Protein AF-I1YCY4-F1 (afdb_monomer)

Nearest PDB structures (foldseek):
  1wvv-assembly2_B  TM=9.897E-01  e=1.535E-23  Streptomyces griseus
  1wvv-assembly1_A  TM=9.992E-01  e=1.194E-22  Streptomyces griseus
  1wvu-assembly2_B  TM=9.933E-01  e=1.697E-22  Streptomyces griseus
  1wvu-assembly1_A  TM=9.997E-01  e=4.086E-22  Streptomyces griseus
  2cjl-assembly2_B  TM=9.985E-01  e=6.924E-22  Streptomyces coelicolor

Organism: NCBI:txid42239

Secondary structure (DSSP, 8-state):
---TTSSHHHH---GGGG-TTTTTSSSHHHHHHHHHHHHHHHHHHHTTTT-SB-S-GGGGGGS--TTSTT--TT-TTS---BTTTTB-SHHHHHHHHHHHTS-TTT-TTHHHH-HHHHHHHHHHHHHH--TTSSS-HHHHHHTT--HHHHHHHH-

Solvent-accessible surface area (backbone atoms only — not comparable to full-atom values): 8380 Å² total; per-residue (Å²): 136,82,62,82,74,70,63,56,70,79,76,68,69,54,54,57,71,82,43,71,58,66,57,61,44,83,53,74,66,45,14,52,48,38,48,50,53,52,52,52,51,24,27,65,65,16,69,65,67,71,36,48,49,63,81,64,67,88,54,18,58,71,25,39,57,70,86,44,96,77,42,47,80,55,40,51,55,48,24,41,30,27,20,46,64,36,52,47,27,33,69,49,33,37,53,48,13,66,78,67,77,40,72,25,45,69,41,43,6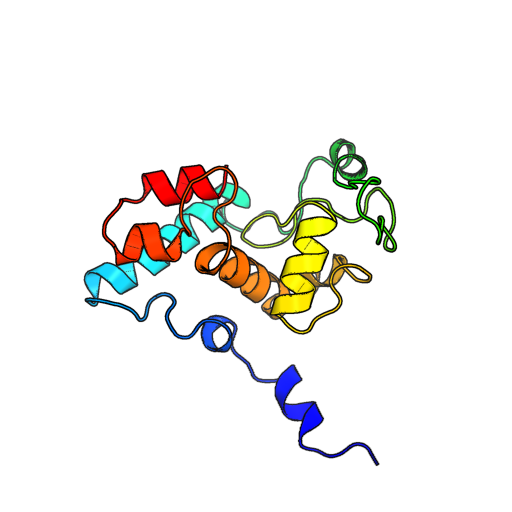2,45,33,66,74,32,71,62,53,12,48,37,49,32,51,47,42,38,66,72,36,24,66,83,38,91,44,24,33,46,55,18,46,71,69,69,66,37,71,67,45,34,48,34,16,76,94

Radius of gyration: 16.01 Å; Cα contacts (8 Å, |Δi|>4): 248; chains: 1; bounding box: 43×33×48 Å

InterPro domains:
  IPR000726 Glycoside hydrolase, family 19, catalytic [PF00182] (16-142)
  IPR023346 Lysozyme-like domain superfamily [SSF53955] (17-154)

pLDDT: mean 90.18, std 15.9, range [32.03, 98.62]

Foldseek 3Di:
DPDPVVVVLPPDQQLCNLPVCQLPADDVVLSVVRVCLLQVLLCVQQVHVVRQFDDPLVCQLVQWDCVPPVTQQCDSSLFFFGASLGGGHLVLLVVLCVSSVHNCSNPVCCLSVPNRSRSNSSVCQQQPFQAQADDHVSCCSNVVVDSVSNVNSSD

Mean predicted aligned error: 6.08 Å

Structure (mmCIF, N/CA/C/O backbone):
data_AF-I1YCY4-F1
#
_entry.id   AF-I1YCY4-F1
#
loop_
_atom_site.group_PDB
_atom_site.id
_atom_site.type_symbol
_atom_site.label_atom_id
_atom_site.label_alt_id
_atom_site.label_comp_id
_atom_site.label_asym_id
_atom_site.label_entity_id
_atom_site.label_seq_id
_atom_site.pdbx_PDB_ins_code
_atom_site.Cartn_x
_atom_site.Cartn_y
_atom_site.Cartn_z
_atom_site.occupancy
_atom_site.B_iso_or_equiv
_atom_site.auth_seq_id
_atom_site.auth_comp_id
_atom_site.auth_asym_id
_atom_site.auth_atom_id
_atom_site.pdbx_PDB_model_num
ATOM 1 N N . LEU A 1 1 ? -20.445 -2.776 -27.788 1.00 37.84 1 LEU A N 1
ATOM 2 C CA . LEU A 1 1 ? -21.288 -2.076 -26.796 1.00 37.84 1 LEU A CA 1
ATOM 3 C C . LEU A 1 1 ? -20.919 -2.637 -25.432 1.00 37.84 1 LEU A C 1
ATOM 5 O O . LEU A 1 1 ? -21.419 -3.688 -25.064 1.00 37.84 1 LEU A O 1
ATOM 9 N N . VAL A 1 2 ? -19.939 -2.026 -24.769 1.00 40.88 2 VAL A N 1
ATOM 10 C CA . VAL A 1 2 ? -19.533 -2.418 -23.410 1.00 40.88 2 VAL A CA 1
ATOM 11 C C . VAL A 1 2 ? -20.486 -1.697 -22.455 1.00 40.88 2 VAL A C 1
ATOM 13 O O . VAL A 1 2 ? -20.723 -0.502 -22.630 1.00 40.88 2 VAL A O 1
ATOM 16 N N . GLY A 1 3 ? -21.132 -2.443 -21.559 1.00 32.03 3 GLY A N 1
ATOM 17 C CA . GLY A 1 3 ? -22.228 -1.959 -20.718 1.00 32.03 3 GLY A CA 1
ATOM 18 C C . GLY A 1 3 ? -21.789 -0.846 -19.768 1.00 32.03 3 GLY A C 1
ATOM 19 O O . GLY A 1 3 ? -20.689 -0.870 -19.222 1.00 32.03 3 GLY A O 1
ATOM 20 N N . SER A 1 4 ? -22.664 0.139 -19.552 1.00 52.00 4 SER A N 1
ATOM 21 C CA . SER A 1 4 ? -22.368 1.332 -18.746 1.00 52.00 4 SER A CA 1
ATOM 22 C C . SER A 1 4 ? -22.169 1.059 -17.248 1.00 52.00 4 SER A C 1
ATOM 24 O O . SER A 1 4 ? -21.881 1.992 -16.506 1.00 52.00 4 SER A O 1
ATOM 26 N N . SER A 1 5 ? -22.308 -0.189 -16.794 1.00 47.00 5 SER A N 1
ATOM 27 C CA . SER A 1 5 ? -22.025 -0.615 -15.419 1.00 47.00 5 SER A CA 1
ATOM 28 C C . SER A 1 5 ? -20.530 -0.794 -15.134 1.00 47.00 5 SER A C 1
ATOM 30 O O . SER A 1 5 ? -20.117 -0.630 -13.990 1.00 47.00 5 SER A O 1
ATOM 32 N N . ASP A 1 6 ? -19.705 -1.058 -16.153 1.00 41.78 6 ASP A N 1
ATOM 33 C CA . ASP A 1 6 ? -18.275 -1.363 -15.963 1.00 41.78 6 ASP A CA 1
ATOM 34 C C . ASP A 1 6 ? -17.400 -0.099 -15.893 1.00 41.78 6 ASP A C 1
ATOM 36 O O . ASP A 1 6 ? -16.289 -0.112 -15.364 1.00 41.78 6 ASP A O 1
ATOM 40 N N . ILE A 1 7 ? -17.919 1.035 -16.372 1.00 43.69 7 ILE A N 1
ATOM 41 C CA . ILE A 1 7 ? -17.222 2.334 -16.372 1.00 43.69 7 ILE A CA 1
ATOM 42 C C . ILE A 1 7 ? -17.280 3.015 -14.993 1.00 43.69 7 ILE A C 1
ATOM 44 O O . ILE A 1 7 ? -16.435 3.851 -14.667 1.00 43.69 7 ILE A O 1
ATOM 48 N N . GLN A 1 8 ? -18.233 2.630 -14.142 1.00 36.06 8 GLN A N 1
ATOM 49 C CA . GLN A 1 8 ? -18.485 3.305 -12.868 1.00 36.06 8 GLN A CA 1
ATOM 50 C C . GLN A 1 8 ? -17.548 2.845 -11.735 1.00 36.06 8 GLN A C 1
ATOM 52 O O . GLN A 1 8 ? -17.302 3.602 -10.797 1.00 36.06 8 GLN A O 1
ATOM 57 N N . CYS A 1 9 ? -16.933 1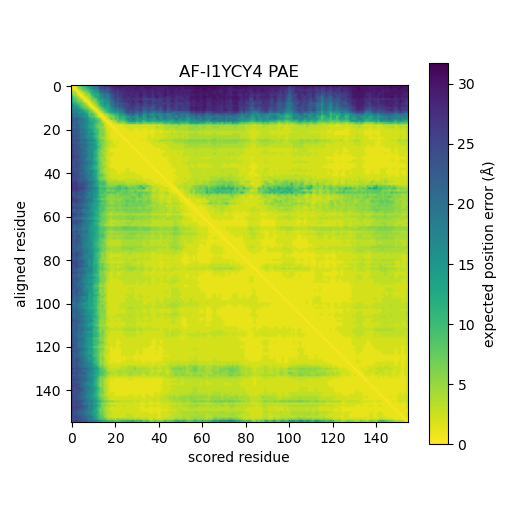.661 -11.847 1.00 45.38 9 CYS A N 1
ATOM 58 C CA . CYS A 1 9 ? -15.934 1.186 -10.880 1.00 45.38 9 CYS A CA 1
ATOM 59 C C . CYS A 1 9 ? -14.594 1.936 -10.963 1.00 45.38 9 CYS A C 1
ATOM 61 O O . CYS A 1 9 ? -13.868 1.996 -9.973 1.00 45.38 9 CYS A O 1
ATOM 63 N N . VAL A 1 10 ? -14.264 2.525 -12.117 1.00 46.97 10 VAL A N 1
ATOM 64 C CA . VAL A 1 10 ? -12.940 3.126 -12.358 1.00 46.97 10 VAL A CA 1
ATOM 65 C C . VAL A 1 10 ? -12.882 4.604 -11.941 1.00 46.97 10 VAL A C 1
ATOM 67 O O . VAL A 1 10 ? -11.808 5.099 -11.607 1.00 46.97 10 VAL A O 1
ATOM 70 N N . TYR A 1 11 ? -14.022 5.306 -11.892 1.00 41.94 11 TYR A N 1
ATOM 71 C CA . TYR A 1 11 ? -14.046 6.773 -11.774 1.00 41.94 11 TYR A CA 1
ATOM 72 C C . TYR A 1 11 ? -14.533 7.361 -10.438 1.00 41.94 11 TYR A C 1
ATOM 74 O O . TYR A 1 11 ? -14.487 8.580 -10.287 1.00 41.94 11 TYR A O 1
ATOM 82 N N . SER A 1 12 ? -14.961 6.568 -9.445 1.00 44.88 12 SER A N 1
ATOM 83 C CA . SER A 1 12 ? -15.567 7.159 -8.227 1.00 44.88 12 SER A CA 1
ATOM 84 C C . SER A 1 12 ? -15.369 6.418 -6.902 1.00 44.88 12 SER A C 1
ATOM 86 O O . SER A 1 12 ? -15.964 6.799 -5.895 1.00 44.88 12 SER A O 1
ATOM 88 N N . ALA A 1 13 ? -14.523 5.393 -6.842 1.00 51.81 13 ALA A N 1
ATOM 89 C CA . ALA A 1 13 ? -14.173 4.771 -5.570 1.00 51.81 13 ALA A CA 1
ATOM 90 C C . ALA A 1 13 ? -13.132 5.642 -4.844 1.00 51.81 13 ALA A C 1
ATOM 92 O O . ALA A 1 13 ? -11.955 5.650 -5.210 1.00 51.81 13 ALA A O 1
ATOM 93 N N . SER A 1 14 ? -13.546 6.394 -3.816 1.00 53.78 14 SER A N 1
ATOM 94 C CA . SER A 1 14 ? -12.585 7.022 -2.899 1.00 53.78 14 SER A CA 1
ATOM 95 C C . SER A 1 14 ? -11.682 5.928 -2.307 1.00 53.78 14 SER A C 1
ATOM 97 O O . SER A 1 14 ? -12.164 4.810 -2.103 1.00 53.78 14 SER A O 1
ATOM 99 N N . PRO A 1 15 ? -10.397 6.183 -2.007 1.00 56.03 15 PRO A N 1
ATOM 100 C CA . PRO A 1 15 ? -9.506 5.152 -1.463 1.00 56.03 15 PRO A CA 1
ATOM 101 C C . PRO A 1 15 ? -10.095 4.424 -0.240 1.00 56.03 15 PRO A C 1
ATOM 103 O O . PRO A 1 15 ? -9.953 3.208 -0.117 1.00 56.03 15 PRO A O 1
ATOM 106 N N . ASN A 1 16 ? -10.870 5.137 0.589 1.00 58.53 16 ASN A N 1
ATOM 107 C CA . ASN A 1 16 ? -11.597 4.574 1.732 1.00 58.53 16 ASN A CA 1
ATOM 108 C C . ASN A 1 16 ? -12.648 3.518 1.363 1.00 58.53 16 ASN A C 1
ATOM 110 O O . ASN A 1 16 ? -12.907 2.625 2.161 1.00 58.53 16 ASN A O 1
ATOM 114 N N . SER A 1 17 ? -13.253 3.577 0.175 1.00 70.62 17 SER A N 1
ATOM 115 C CA . SER A 1 17 ? -14.254 2.583 -0.242 1.00 70.62 17 SER A CA 1
ATOM 116 C C . SER A 1 17 ? -13.670 1.176 -0.414 1.00 70.62 17 SER A C 1
ATOM 118 O O . SER A 1 17 ? -14.401 0.201 -0.273 1.00 70.62 17 SER A O 1
ATOM 120 N N . SER A 1 18 ? -12.357 1.054 -0.662 1.00 77.69 18 SER A N 1
ATOM 121 C CA . SER A 1 18 ? -11.680 -0.250 -0.726 1.00 77.69 18 SER A CA 1
ATOM 122 C C . SER A 1 18 ? -11.481 -0.883 0.660 1.00 77.69 18 SER A C 1
ATOM 124 O O . SER A 1 18 ? -11.372 -2.100 0.753 1.00 77.69 18 SER A O 1
ATOM 126 N N . TYR A 1 19 ? -11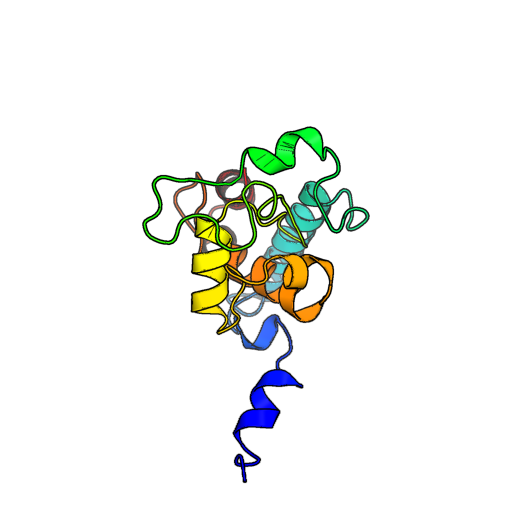.458 -0.078 1.731 1.00 91.38 19 TYR A N 1
ATOM 127 C CA . TYR A 1 19 ? -11.223 -0.525 3.110 1.00 91.38 19 TYR A CA 1
ATOM 128 C C . TYR A 1 19 ? -12.144 0.220 4.091 1.00 91.38 19 TYR A C 1
ATOM 130 O O . TYR A 1 19 ? -11.681 1.071 4.848 1.00 91.38 19 TYR A O 1
ATOM 138 N N . PRO A 1 20 ? -13.455 -0.088 4.117 1.00 93.19 20 PRO A N 1
ATOM 139 C CA . PRO A 1 20 ? -14.449 0.685 4.873 1.00 93.19 20 PRO A CA 1
ATOM 140 C C . PRO A 1 20 ? -14.283 0.633 6.403 1.00 93.19 20 PRO A C 1
ATOM 142 O O . PRO A 1 20 ? -14.901 1.432 7.108 1.00 93.19 20 PRO A O 1
ATOM 145 N N . ALA A 1 21 ? -13.477 -0.302 6.921 1.00 95.62 21 ALA A N 1
ATOM 146 C CA . ALA A 1 21 ? -13.143 -0.421 8.342 1.00 95.62 21 ALA A CA 1
ATOM 147 C C . ALA A 1 21 ? -12.002 0.515 8.785 1.00 95.62 21 ALA A C 1
ATOM 149 O O . ALA A 1 21 ? -11.913 0.844 9.974 1.00 95.62 21 ALA A O 1
ATOM 150 N N . PHE A 1 22 ? -11.152 0.956 7.850 1.00 96.75 22 PHE A N 1
ATOM 151 C CA . PHE A 1 22 ? -10.027 1.847 8.126 1.00 96.75 22 PHE A CA 1
ATOM 152 C C . PHE A 1 22 ? -10.522 3.187 8.675 1.00 96.75 22 PHE A C 1
ATOM 154 O O . PHE A 1 22 ? -11.393 3.825 8.080 1.00 96.75 22 PHE A O 1
ATOM 161 N N . ALA A 1 23 ? -9.973 3.610 9.817 1.00 96.38 23 ALA A N 1
ATOM 162 C CA . ALA A 1 23 ? -10.365 4.822 10.536 1.00 96.38 23 ALA A CA 1
ATOM 163 C C . ALA A 1 23 ? -11.879 4.910 10.822 1.00 96.38 23 ALA A C 1
ATOM 165 O O . ALA A 1 23 ? -12.429 5.995 11.017 1.00 96.38 23 ALA A O 1
ATOM 166 N N . ASN A 1 24 ? -12.559 3.761 10.868 1.00 96.94 24 ASN A N 1
ATOM 167 C CA . ASN A 1 24 ? -14.002 3.661 11.069 1.00 96.94 24 ASN A CA 1
ATOM 168 C C . ASN A 1 24 ? -14.394 2.545 12.057 1.00 96.94 24 ASN A C 1
ATOM 170 O O . ASN A 1 24 ? -15.573 2.254 12.239 1.00 96.94 24 ASN A O 1
ATOM 174 N N . THR A 1 25 ? -13.413 1.942 12.732 1.00 96.69 25 THR A N 1
ATOM 175 C CA . THR A 1 25 ? -13.615 0.861 13.706 1.00 96.69 25 THR A CA 1
ATOM 176 C C . THR A 1 25 ? -13.293 1.345 15.123 1.00 96.69 25 THR A C 1
ATOM 178 O O . THR A 1 25 ? -12.296 2.029 15.341 1.00 96.69 25 THR A O 1
ATOM 181 N N . GLY A 1 26 ? -14.130 0.989 16.103 1.00 96.69 26 GLY A N 1
ATOM 182 C CA . GLY A 1 26 ? -13.943 1.369 17.510 1.00 96.69 26 GLY A CA 1
ATOM 183 C C . GLY A 1 26 ? -14.451 2.776 17.862 1.00 96.69 26 GLY A C 1
ATOM 184 O O . GLY A 1 26 ? -15.317 3.330 17.183 1.00 96.69 26 GLY A O 1
ATOM 185 N N . SER A 1 27 ? -13.942 3.342 18.963 1.00 98.12 27 SER A N 1
ATOM 186 C CA . SER A 1 27 ? -14.292 4.699 19.411 1.00 98.12 27 SER A CA 1
ATOM 187 C C . SER A 1 27 ? -13.687 5.771 18.500 1.00 98.12 27 SER A C 1
ATOM 189 O O . SER A 1 27 ? -12.722 5.517 17.781 1.00 98.12 27 SER A O 1
ATOM 191 N N . ASP A 1 28 ? -14.193 7.003 18.562 1.00 98.06 28 ASP A N 1
ATOM 192 C CA . ASP A 1 28 ? -13.634 8.111 17.772 1.00 98.0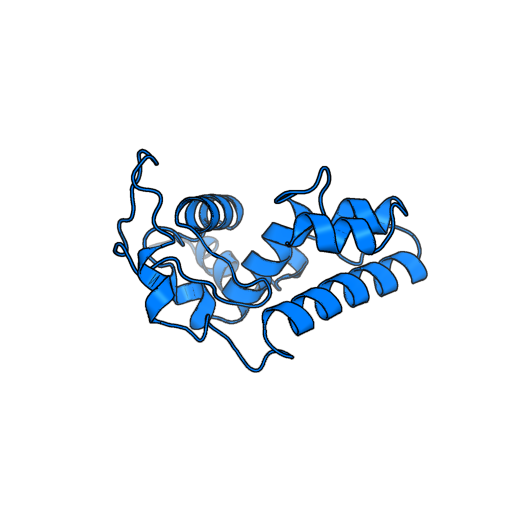6 28 ASP A CA 1
ATOM 193 C C . ASP A 1 28 ? -12.163 8.401 18.099 1.00 98.06 28 ASP A C 1
ATOM 195 O O . ASP A 1 28 ? -11.415 8.868 17.241 1.00 98.06 28 ASP A O 1
ATOM 199 N N . GLU A 1 29 ? -11.725 8.086 19.319 1.00 98.00 29 GLU A N 1
ATOM 200 C CA . GLU A 1 29 ? -10.315 8.144 19.688 1.00 98.00 29 GLU A CA 1
ATOM 201 C C . GLU A 1 29 ? -9.490 7.094 18.931 1.00 98.00 29 GLU A C 1
ATOM 203 O O . GLU A 1 29 ? -8.445 7.431 18.377 1.00 98.00 29 GLU A O 1
ATOM 208 N N . VAL A 1 30 ? -9.971 5.848 18.842 1.00 98.00 30 VAL A N 1
ATOM 209 C CA . VAL A 1 30 ? -9.302 4.772 18.088 1.00 98.00 30 VAL A CA 1
ATOM 210 C C . VAL A 1 30 ? -9.259 5.103 16.598 1.00 98.00 30 VAL A C 1
ATOM 212 O O . VAL A 1 30 ? -8.194 5.002 15.994 1.00 98.00 30 VAL A O 1
ATOM 215 N N . LYS A 1 31 ? -10.363 5.594 16.024 1.00 98.19 31 LYS A N 1
ATOM 216 C CA . LYS A 1 31 ? -10.428 6.025 14.617 1.00 98.19 31 LYS A CA 1
ATOM 217 C C . LYS A 1 31 ? -9.396 7.111 14.301 1.00 98.19 31 LYS A C 1
ATOM 219 O O . LYS A 1 31 ? -8.638 6.992 13.340 1.00 98.19 31 LYS A O 1
ATOM 224 N N . LYS A 1 32 ? -9.325 8.158 15.135 1.00 98.12 32 LYS A N 1
ATOM 225 C CA . LYS A 1 32 ? -8.335 9.242 14.996 1.00 98.12 32 LYS A CA 1
ATOM 226 C C . LYS A 1 32 ? -6.909 8.729 15.162 1.00 98.12 32 LYS A C 1
ATOM 228 O O . LYS A 1 32 ? -6.027 9.133 14.410 1.00 98.12 32 LYS A O 1
ATOM 233 N N . ARG A 1 33 ? -6.685 7.834 16.127 1.00 98.38 33 ARG A N 1
ATOM 234 C CA . ARG A 1 33 ? -5.377 7.227 16.380 1.00 98.38 33 ARG A CA 1
ATOM 235 C C . ARG A 1 33 ? -4.914 6.379 15.202 1.00 98.38 33 ARG A C 1
ATOM 237 O O . ARG A 1 33 ? -3.745 6.451 14.850 1.00 98.38 33 ARG A O 1
ATOM 244 N N . GLU A 1 34 ? -5.810 5.624 14.574 1.00 98.56 34 GLU A N 1
ATOM 245 C CA . GLU A 1 34 ? -5.489 4.825 13.393 1.00 98.56 34 GLU A CA 1
ATOM 246 C C . GLU A 1 34 ? -5.130 5.709 12.198 1.00 98.56 34 GLU A C 1
ATOM 248 O O . GLU A 1 34 ? -4.074 5.520 11.598 1.00 98.56 34 GLU A O 1
ATOM 253 N N . ALA A 1 35 ? -5.950 6.722 11.904 1.00 97.44 35 ALA A N 1
ATOM 254 C CA . ALA A 1 35 ? -5.659 7.672 10.834 1.00 97.44 35 ALA A CA 1
ATOM 255 C C . ALA A 1 35 ? -4.313 8.386 11.059 1.00 97.44 35 ALA A C 1
ATOM 257 O O . ALA A 1 35 ? -3.503 8.490 10.138 1.00 97.44 35 ALA A O 1
ATOM 258 N N . ALA A 1 36 ? -4.044 8.830 12.291 1.00 97.75 36 ALA A N 1
ATOM 259 C CA . ALA A 1 36 ? -2.774 9.452 12.655 1.00 97.75 36 ALA A CA 1
ATOM 260 C C . ALA A 1 36 ? -1.596 8.475 12.524 1.00 97.75 36 ALA A C 1
ATOM 262 O O . ALA A 1 36 ? -0.553 8.853 12.001 1.00 97.75 36 ALA A O 1
ATOM 263 N N . ALA A 1 37 ? -1.760 7.221 12.951 1.00 97.88 37 ALA A N 1
ATOM 264 C CA . ALA A 1 37 ? -0.725 6.199 12.852 1.00 97.88 37 ALA A CA 1
ATOM 265 C C . 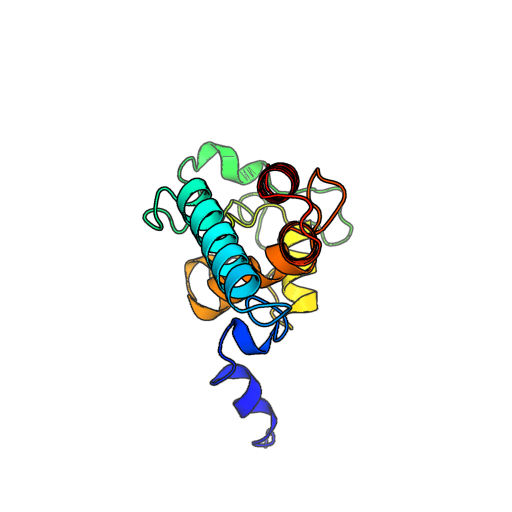ALA A 1 37 ? -0.380 5.870 11.392 1.00 97.88 37 ALA A C 1
ATOM 267 O O . ALA A 1 37 ? 0.799 5.766 11.048 1.00 97.88 37 ALA A O 1
ATOM 268 N N . PHE A 1 38 ? -1.389 5.758 10.527 1.00 97.50 38 PHE A N 1
ATOM 269 C CA . PHE A 1 38 ? -1.185 5.566 9.095 1.00 97.50 38 PHE A CA 1
ATOM 270 C C . PHE A 1 38 ? -0.419 6.745 8.492 1.00 97.50 38 PHE A C 1
ATOM 272 O O . PHE A 1 38 ? 0.656 6.554 7.931 1.00 97.50 38 PHE A O 1
ATOM 279 N N . LEU A 1 39 ? -0.906 7.976 8.681 1.00 96.31 39 LEU A N 1
ATOM 280 C CA . LEU A 1 39 ? -0.270 9.173 8.121 1.00 96.31 39 LEU A CA 1
ATOM 281 C C . LEU A 1 39 ? 1.137 9.432 8.684 1.00 96.31 39 LEU A C 1
ATOM 283 O O . LEU A 1 39 ? 1.995 9.931 7.961 1.00 96.31 39 LEU A O 1
ATOM 287 N N . ALA A 1 40 ? 1.399 9.074 9.944 1.00 96.06 40 ALA A N 1
ATOM 288 C CA . ALA A 1 40 ? 2.728 9.175 10.541 1.00 96.06 40 ALA A CA 1
ATOM 289 C C . ALA A 1 40 ? 3.730 8.231 9.862 1.00 96.06 40 ALA A C 1
ATOM 291 O O . ALA A 1 40 ? 4.824 8.668 9.505 1.00 96.06 40 ALA A O 1
ATOM 292 N N . ASN A 1 41 ? 3.350 6.970 9.627 1.00 94.94 41 ASN A N 1
ATOM 293 C CA . ASN A 1 41 ? 4.197 6.036 8.882 1.00 94.94 41 ASN A CA 1
ATOM 294 C C . ASN A 1 41 ? 4.371 6.485 7.427 1.00 94.94 41 ASN A C 1
ATOM 296 O O . ASN A 1 41 ? 5.490 6.498 6.932 1.00 94.94 41 ASN A O 1
ATOM 300 N N . VAL A 1 42 ? 3.304 6.953 6.770 1.00 93.44 42 VAL A N 1
ATOM 301 C CA . VAL A 1 42 ? 3.396 7.512 5.412 1.00 93.44 42 VAL A CA 1
ATOM 302 C C . VAL A 1 42 ? 4.392 8.668 5.355 1.00 93.44 42 VAL A C 1
ATOM 304 O O . VAL A 1 42 ? 5.255 8.703 4.481 1.00 93.44 42 VAL A O 1
ATOM 307 N N . SER A 1 43 ? 4.316 9.596 6.310 1.00 91.81 43 SER A N 1
ATOM 308 C CA . SER A 1 43 ? 5.261 10.708 6.422 1.00 91.81 43 SER A CA 1
ATOM 309 C C . SER A 1 43 ? 6.699 10.211 6.602 1.00 91.81 43 SER A C 1
ATOM 311 O O . SER A 1 43 ? 7.602 10.702 5.927 1.00 91.81 43 SER A O 1
ATOM 313 N N . HIS A 1 44 ? 6.916 9.202 7.448 1.00 89.81 44 HIS A N 1
ATOM 314 C CA . HIS A 1 44 ? 8.236 8.607 7.652 1.00 89.81 44 HIS A CA 1
ATOM 315 C C . HIS A 1 44 ? 8.800 7.969 6.372 1.00 89.81 44 HIS A C 1
ATOM 317 O O . HIS A 1 44 ? 9.941 8.241 6.008 1.00 89.81 44 HIS A O 1
ATOM 323 N N . GLU A 1 45 ? 7.993 7.179 5.661 1.00 86.62 45 GLU A N 1
ATOM 324 C CA . GLU A 1 45 ? 8.413 6.450 4.457 1.00 86.62 45 GLU A CA 1
ATOM 325 C C . GLU A 1 45 ? 8.716 7.363 3.263 1.00 86.62 45 GLU A C 1
ATOM 327 O O . GLU A 1 45 ? 9.553 7.040 2.423 1.00 86.62 45 GLU A O 1
ATOM 332 N N . THR A 1 46 ? 8.058 8.519 3.186 1.00 85.62 46 THR A N 1
ATOM 333 C CA . THR A 1 46 ? 8.102 9.404 2.006 1.00 85.62 46 THR A CA 1
ATOM 334 C C . THR A 1 46 ? 8.842 10.720 2.244 1.00 85.62 46 THR A C 1
ATOM 336 O O . THR A 1 46 ? 8.876 11.579 1.359 1.00 85.62 46 THR A O 1
ATOM 339 N N . GLY A 1 47 ? 9.409 10.925 3.439 1.00 85.25 47 GLY A N 1
ATOM 340 C CA . GLY A 1 47 ? 9.991 12.213 3.827 1.00 85.25 47 GLY A CA 1
ATOM 341 C C . GLY A 1 47 ? 8.948 13.335 3.863 1.00 85.25 47 GLY A C 1
ATOM 342 O O . GLY A 1 47 ? 9.197 14.430 3.370 1.00 85.25 47 GLY A O 1
ATOM 343 N N . GLY A 1 48 ? 7.756 13.055 4.396 1.00 81.44 48 GLY A N 1
ATOM 344 C CA . GLY A 1 48 ? 6.646 14.007 4.468 1.00 81.44 48 GLY A CA 1
ATOM 345 C C . GLY A 1 48 ? 5.910 14.197 3.141 1.00 81.44 48 GLY A C 1
ATOM 346 O O . GLY A 1 48 ? 5.548 15.321 2.809 1.00 81.44 48 GLY A O 1
ATOM 347 N N . LEU A 1 49 ? 5.700 13.117 2.380 1.00 83.31 49 LEU A N 1
ATOM 348 C CA . LEU A 1 49 ? 5.089 13.101 1.040 1.00 83.31 49 LEU A CA 1
ATOM 349 C C . LEU A 1 49 ? 5.887 13.853 -0.039 1.00 83.31 49 LEU A C 1
ATOM 351 O O . LEU A 1 49 ? 5.377 14.080 -1.135 1.00 83.31 49 LEU A O 1
ATOM 355 N N . VAL A 1 50 ? 7.143 14.210 0.239 1.00 86.44 50 VAL A N 1
ATOM 356 C CA . VAL A 1 50 ? 8.044 14.839 -0.739 1.00 86.44 50 VAL A CA 1
ATOM 357 C C . VAL A 1 50 ? 8.458 13.839 -1.820 1.00 86.44 50 VAL A C 1
ATOM 359 O O . VAL A 1 50 ? 8.596 14.202 -2.989 1.00 86.44 50 VAL A O 1
ATOM 362 N N . HIS A 1 51 ? 8.634 12.572 -1.448 1.00 86.12 51 HIS A N 1
ATOM 363 C CA . HIS A 1 51 ? 9.078 11.521 -2.353 1.00 86.12 51 HIS A CA 1
ATOM 364 C C . HIS A 1 51 ? 7.912 10.618 -2.763 1.00 86.12 51 HIS A C 1
ATOM 366 O O . HIS A 1 51 ? 7.299 9.950 -1.937 1.00 86.12 51 HIS A O 1
ATOM 372 N N . ILE A 1 52 ? 7.616 10.601 -4.066 1.00 88.06 52 ILE A N 1
ATOM 373 C CA . ILE A 1 52 ? 6.621 9.701 -4.678 1.00 88.06 52 ILE A CA 1
ATOM 374 C C . ILE A 1 52 ? 7.246 8.336 -5.005 1.00 88.06 52 ILE A C 1
ATOM 376 O O . ILE A 1 52 ? 6.551 7.321 -5.048 1.00 88.06 52 ILE A O 1
ATOM 380 N N . LYS A 1 53 ? 8.559 8.315 -5.248 1.00 90.69 53 LYS A N 1
ATOM 381 C CA . LYS A 1 53 ? 9.349 7.122 -5.539 1.00 90.69 53 LYS A CA 1
ATOM 382 C C . LYS A 1 53 ? 10.638 7.118 -4.729 1.00 90.69 53 LYS A C 1
ATOM 384 O O . LYS A 1 53 ? 11.117 8.171 -4.311 1.00 90.69 53 LYS A O 1
ATOM 389 N N . GLU A 1 54 ? 11.215 5.934 -4.562 1.00 88.19 54 GLU A N 1
ATOM 390 C CA . GLU A 1 54 ? 12.525 5.750 -3.947 1.00 88.19 54 GLU A CA 1
ATOM 391 C C . GLU A 1 54 ? 13.590 6.607 -4.649 1.00 88.19 54 GLU A C 1
ATOM 393 O O . GLU A 1 54 ? 13.677 6.635 -5.877 1.00 88.19 54 GLU A O 1
ATOM 398 N N . VAL A 1 55 ? 14.402 7.309 -3.855 1.00 89.81 55 VAL A N 1
ATOM 399 C CA . VAL A 1 55 ? 15.380 8.288 -4.355 1.00 89.81 55 VAL A CA 1
ATOM 400 C C . VAL A 1 55 ? 16.625 7.617 -4.937 1.00 89.81 55 VAL A C 1
ATOM 402 O O . VAL A 1 55 ? 17.162 8.081 -5.940 1.00 89.81 55 VAL A O 1
ATOM 405 N N . ASN A 1 56 ? 17.108 6.541 -4.314 1.00 93.00 56 ASN A N 1
ATOM 406 C CA . ASN A 1 56 ? 18.347 5.897 -4.732 1.00 93.00 56 ASN A CA 1
ATOM 407 C C . ASN A 1 56 ? 18.102 4.932 -5.902 1.00 93.00 56 ASN A C 1
ATOM 409 O O . ASN A 1 56 ? 17.851 3.746 -5.699 1.00 93.00 56 ASN A O 1
ATOM 413 N N . GLU A 1 57 ? 18.219 5.430 -7.133 1.00 93.69 57 GLU A N 1
ATOM 414 C CA . GLU A 1 57 ? 17.978 4.626 -8.342 1.00 93.69 57 GLU A CA 1
ATOM 415 C C . GLU A 1 57 ? 18.933 3.427 -8.483 1.00 93.69 57 GLU A C 1
ATOM 417 O O . GLU A 1 57 ? 18.583 2.428 -9.113 1.00 93.69 57 GLU A O 1
ATOM 422 N N . ALA A 1 58 ? 20.103 3.458 -7.831 1.00 95.19 58 ALA A N 1
ATOM 423 C CA . ALA A 1 58 ? 21.028 2.324 -7.811 1.00 95.19 58 ALA A CA 1
ATOM 424 C C . ALA A 1 58 ? 20.421 1.068 -7.158 1.00 95.19 58 ALA A C 1
ATOM 426 O O . ALA A 1 58 ? 20.812 -0.046 -7.504 1.00 95.19 58 ALA A O 1
ATOM 427 N N . ASN A 1 59 ? 19.440 1.235 -6.263 1.00 94.94 59 ASN A N 1
ATOM 428 C CA . ASN A 1 59 ? 18.760 0.124 -5.604 1.00 94.94 59 ASN A CA 1
ATOM 429 C C . ASN A 1 59 ? 17.675 -0.524 -6.473 1.00 94.94 59 ASN A C 1
ATOM 431 O O . ASN A 1 59 ? 17.254 -1.645 -6.191 1.00 94.94 59 ASN A O 1
ATOM 435 N N . TYR A 1 60 ? 17.195 0.146 -7.526 1.00 96.88 60 TYR A N 1
ATOM 436 C CA . TYR A 1 60 ? 16.012 -0.295 -8.272 1.00 96.88 60 TYR A CA 1
ATOM 437 C C . TYR A 1 60 ? 16.084 -1.747 -8.784 1.00 96.88 60 TYR A C 1
ATOM 439 O O . TYR A 1 60 ? 15.070 -2.447 -8.703 1.00 96.88 60 TYR A O 1
ATOM 447 N N . PRO A 1 61 ? 17.238 -2.261 -9.263 1.00 97.06 61 PRO A N 1
ATOM 448 C CA . PRO A 1 61 ? 17.346 -3.643 -9.729 1.00 97.06 61 PRO A CA 1
ATOM 449 C C . PRO A 1 61 ? 17.236 -4.717 -8.634 1.00 97.06 61 PRO A C 1
ATOM 451 O O . PRO A 1 61 ? 17.193 -5.901 -8.979 1.00 97.06 61 PRO A O 1
ATOM 454 N N . HIS A 1 62 ? 17.239 -4.345 -7.347 1.00 97.06 62 HIS A N 1
ATOM 455 C CA . HIS A 1 62 ? 17.175 -5.286 -6.222 1.00 97.06 62 HIS A CA 1
ATOM 456 C C . HIS A 1 62 ? 15.777 -5.870 -6.007 1.00 97.06 62 HIS A C 1
ATOM 458 O O . HIS A 1 62 ? 15.653 -7.000 -5.549 1.00 97.06 62 HIS A O 1
ATOM 464 N N . TYR A 1 63 ? 14.727 -5.139 -6.379 1.00 97.06 63 TYR A N 1
ATOM 465 C CA . TYR A 1 63 ? 13.341 -5.458 -6.020 1.00 97.06 63 TYR A CA 1
ATOM 466 C C . TYR A 1 63 ? 12.649 -6.438 -6.978 1.00 97.06 63 TYR A C 1
ATOM 468 O O . TYR A 1 63 ? 11.424 -6.467 -7.101 1.00 97.06 63 TYR A O 1
ATOM 476 N N . CYS A 1 64 ? 13.427 -7.250 -7.684 1.00 98.00 64 CYS A N 1
ATOM 477 C CA . CYS A 1 64 ? 12.923 -8.292 -8.563 1.00 98.00 64 CYS A CA 1
ATOM 478 C C . CYS A 1 64 ? 13.295 -9.659 -7.990 1.00 98.00 64 CYS A C 1
ATOM 480 O O . CYS A 1 64 ? 14.416 -10.138 -8.177 1.00 98.00 64 CYS A O 1
ATOM 482 N N . ASP A 1 65 ? 12.341 -10.309 -7.323 1.00 97.69 65 ASP A N 1
ATOM 483 C CA . ASP A 1 65 ? 12.481 -11.710 -6.948 1.00 97.69 65 ASP A CA 1
ATOM 484 C C . ASP A 1 65 ? 12.208 -12.593 -8.171 1.00 97.69 65 ASP A C 1
ATOM 486 O O . ASP A 1 65 ? 11.062 -12.831 -8.565 1.00 97.69 65 ASP A O 1
ATOM 490 N N . ARG A 1 66 ? 13.291 -13.076 -8.786 1.00 95.31 66 ARG A N 1
ATOM 491 C CA . ARG A 1 66 ? 13.249 -13.946 -9.969 1.00 95.31 66 ARG A CA 1
ATOM 492 C C . ARG A 1 66 ? 12.763 -15.365 -9.666 1.00 95.31 66 ARG A C 1
ATOM 494 O O . ARG A 1 66 ? 12.493 -16.099 -10.610 1.00 95.31 66 ARG A O 1
ATOM 501 N N . ASN A 1 67 ? 12.651 -15.752 -8.393 1.00 97.25 67 ASN A N 1
ATOM 502 C CA . ASN A 1 67 ? 12.121 -17.063 -8.015 1.00 97.25 67 ASN A CA 1
ATOM 503 C C . ASN A 1 67 ? 10.589 -17.105 -8.069 1.00 97.25 67 ASN A C 1
ATOM 505 O O . ASN A 1 67 ? 10.003 -18.186 -8.038 1.00 97.25 67 ASN A O 1
ATOM 509 N N . GLN A 1 68 ? 9.930 -15.947 -8.168 1.00 97.81 68 GLN A N 1
ATOM 510 C CA . GLN A 1 68 ? 8.490 -15.890 -8.380 1.00 97.81 68 GLN A CA 1
ATOM 511 C C . GLN A 1 68 ? 8.136 -16.459 -9.763 1.00 97.81 68 GLN A C 1
ATOM 513 O O . GLN A 1 68 ? 8.755 -16.069 -10.755 1.00 97.81 68 GLN A O 1
ATOM 518 N N . PRO A 1 69 ? 7.100 -17.311 -9.885 1.00 97.62 69 PRO A N 1
ATOM 519 C CA . PRO A 1 69 ? 6.757 -17.964 -11.152 1.00 97.62 69 PRO A CA 1
ATOM 520 C C . PRO A 1 69 ? 6.310 -16.980 -12.245 1.00 97.62 69 PRO A C 1
ATOM 522 O O . PRO A 1 69 ? 6.409 -17.282 -13.429 1.00 97.62 69 PRO A O 1
ATOM 525 N N . TYR A 1 70 ? 5.831 -15.797 -11.856 1.00 97.38 70 TYR A N 1
ATOM 526 C CA . TYR A 1 70 ? 5.457 -14.708 -12.763 1.00 97.38 70 TYR A CA 1
ATOM 527 C C . TYR A 1 70 ? 6.617 -13.750 -13.076 1.00 97.38 70 TYR A C 1
ATOM 529 O O . TYR A 1 70 ? 6.463 -12.857 -13.906 1.00 97.38 70 TYR A O 1
ATOM 537 N N . GLY A 1 71 ? 7.776 -13.918 -12.433 1.00 97.94 71 GLY A N 1
ATOM 538 C CA . GLY A 1 71 ? 8.967 -13.111 -12.666 1.00 97.94 71 GLY A CA 1
ATOM 539 C C . GLY A 1 71 ? 8.734 -11.605 -12.509 1.00 97.94 71 GLY A C 1
ATOM 540 O O . GLY A 1 71 ? 8.074 -11.142 -11.578 1.00 97.94 71 GLY A O 1
ATOM 541 N N . CYS A 1 72 ? 9.327 -10.839 -13.424 1.00 98.50 72 CYS A N 1
ATOM 542 C CA . CYS A 1 72 ? 9.392 -9.379 -13.385 1.00 98.50 72 CYS A CA 1
ATOM 543 C C . CYS A 1 72 ? 9.038 -8.789 -14.762 1.00 98.50 72 CYS A C 1
ATOM 545 O O . CYS A 1 72 ? 9.919 -8.240 -15.426 1.00 98.50 72 CYS A O 1
ATOM 547 N N . PRO A 1 73 ? 7.777 -8.903 -15.220 1.00 98.38 73 PRO A N 1
ATOM 548 C CA . PRO A 1 73 ? 7.396 -8.586 -16.600 1.00 98.38 73 PRO A CA 1
ATOM 549 C C . PRO A 1 73 ? 7.561 -7.107 -16.974 1.00 98.38 73 PRO A C 1
ATOM 551 O O . PRO A 1 73 ? 7.940 -6.813 -18.101 1.00 98.38 73 PRO A O 1
ATOM 554 N N . ALA A 1 74 ? 7.382 -6.178 -16.029 1.00 98.12 74 ALA A N 1
ATOM 555 C CA . ALA A 1 74 ? 7.673 -4.757 -16.241 1.00 98.12 74 ALA A CA 1
ATOM 556 C C . ALA A 1 74 ? 9.182 -4.416 -16.309 1.00 98.12 74 ALA A C 1
ATOM 558 O O . ALA A 1 74 ? 9.546 -3.269 -16.555 1.00 98.12 74 ALA A O 1
ATOM 559 N N . GLY A 1 75 ? 10.067 -5.395 -16.086 1.00 98.06 75 GLY A N 1
ATOM 560 C CA . GLY A 1 75 ? 11.521 -5.234 -16.065 1.00 98.06 75 GLY A CA 1
ATOM 561 C C . GLY A 1 75 ? 12.135 -5.429 -14.676 1.00 98.06 75 GLY A C 1
ATOM 562 O O . GLY A 1 75 ? 11.487 -5.259 -13.645 1.00 98.06 75 GLY A O 1
ATOM 563 N N . GLN A 1 76 ? 13.424 -5.784 -14.638 1.00 97.31 76 GLN A N 1
ATOM 564 C CA . GLN A 1 76 ? 14.136 -6.074 -13.385 1.00 97.31 76 GLN A CA 1
ATOM 565 C C . GLN A 1 76 ? 14.169 -4.879 -12.420 1.00 97.31 76 GLN A C 1
ATOM 567 O O . GLN A 1 76 ? 14.062 -5.064 -11.214 1.00 97.31 76 GLN A O 1
ATOM 572 N N . ALA A 1 77 ? 14.314 -3.664 -12.945 1.00 97.50 77 ALA A N 1
ATOM 573 C CA . ALA A 1 77 ? 14.425 -2.442 -12.154 1.00 97.50 77 ALA A CA 1
ATOM 574 C C . ALA A 1 77 ? 13.083 -1.702 -12.005 1.00 97.50 77 ALA A C 1
ATOM 576 O O . ALA A 1 77 ? 13.071 -0.496 -11.788 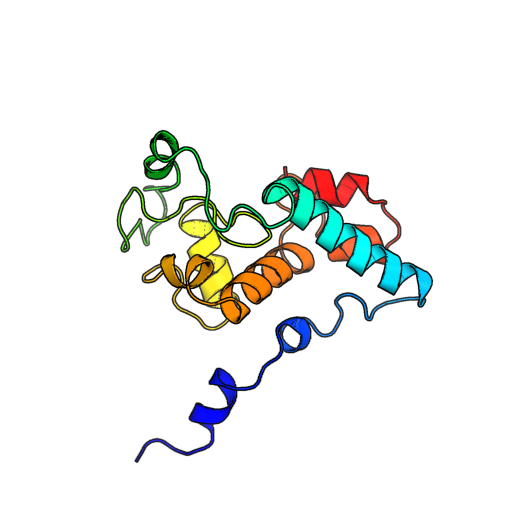1.00 97.50 77 ALA A O 1
ATOM 577 N N . ALA A 1 78 ? 11.946 -2.387 -12.177 1.00 98.12 78 ALA A N 1
ATOM 578 C CA . ALA A 1 78 ? 10.634 -1.739 -12.239 1.00 98.12 78 ALA A CA 1
ATOM 579 C C . ALA A 1 78 ? 9.851 -1.745 -10.916 1.00 98.12 78 ALA A C 1
ATOM 581 O O . ALA A 1 78 ? 8.833 -1.064 -10.831 1.00 98.12 78 ALA A O 1
ATOM 582 N N . TYR A 1 79 ? 10.300 -2.462 -9.881 1.00 98.38 79 TYR A N 1
ATOM 583 C CA . TYR A 1 79 ? 9.537 -2.693 -8.638 1.00 98.38 79 TYR A CA 1
ATOM 584 C C . TYR A 1 79 ? 10.138 -2.011 -7.403 1.00 98.38 79 TYR A C 1
ATOM 586 O O . TYR A 1 79 ? 9.972 -2.494 -6.283 1.00 98.38 79 TYR A O 1
ATOM 594 N N . TYR A 1 80 ? 10.845 -0.901 -7.613 1.00 98.19 80 TYR A N 1
ATOM 595 C CA . TYR A 1 80 ? 11.322 -0.020 -6.547 1.00 98.19 80 TYR A CA 1
ATOM 596 C C . TYR A 1 80 ? 10.172 0.621 -5.763 1.00 98.19 80 TYR A C 1
ATOM 598 O O . TYR A 1 80 ? 9.013 0.585 -6.192 1.00 98.19 80 TYR A O 1
ATOM 606 N N . GLY A 1 81 ? 10.505 1.225 -4.622 1.00 97.25 81 GLY A N 1
ATOM 607 C CA . GLY A 1 81 ? 9.519 1.820 -3.725 1.00 97.25 81 GLY A CA 1
ATOM 608 C C . GLY A 1 81 ? 8.723 2.956 -4.367 1.00 97.25 81 GLY A C 1
ATOM 609 O O . GLY A 1 81 ? 9.316 3.905 -4.882 1.00 97.25 81 GLY A O 1
ATOM 610 N N . ARG A 1 82 ? 7.385 2.890 -4.310 1.00 98.06 82 ARG A N 1
ATOM 611 C CA . ARG A 1 82 ? 6.482 3.965 -4.765 1.00 98.06 82 ARG A CA 1
ATOM 612 C C . ARG A 1 82 ? 5.317 4.217 -3.814 1.00 98.06 82 ARG A C 1
ATOM 614 O O . ARG A 1 82 ? 4.812 3.301 -3.164 1.00 98.06 82 ARG A O 1
ATOM 621 N N . GLY A 1 83 ? 4.817 5.446 -3.833 1.00 95.62 83 GLY A N 1
ATOM 622 C CA . GLY A 1 83 ? 3.600 5.840 -3.140 1.00 95.62 83 GLY A CA 1
ATOM 623 C C . GLY A 1 83 ? 3.750 5.898 -1.613 1.00 95.62 83 GLY A C 1
ATOM 624 O O . GLY A 1 83 ? 4.855 5.829 -1.080 1.00 95.62 83 GLY A O 1
ATOM 625 N N . PRO A 1 84 ? 2.629 6.018 -0.884 1.00 93.75 84 PRO A N 1
ATOM 626 C CA . PRO A 1 84 ? 2.614 6.417 0.524 1.00 93.75 84 PRO A CA 1
ATOM 627 C C . PRO A 1 84 ? 3.264 5.412 1.482 1.00 93.75 84 PRO A C 1
ATOM 629 O O . PRO A 1 84 ? 3.686 5.807 2.560 1.00 93.75 84 PRO A O 1
ATOM 632 N N . ILE A 1 85 ? 3.356 4.133 1.109 1.00 93.19 85 ILE A N 1
ATOM 633 C CA . ILE A 1 85 ? 4.032 3.095 1.908 1.00 93.19 85 ILE A CA 1
ATOM 634 C C . ILE A 1 85 ? 5.312 2.579 1.239 1.00 93.19 85 ILE A C 1
ATOM 636 O O . ILE A 1 85 ? 5.824 1.537 1.631 1.00 93.19 85 ILE A O 1
ATOM 640 N N . GLN A 1 86 ? 5.804 3.276 0.202 1.00 94.75 86 GLN A N 1
ATOM 641 C CA . GLN A 1 86 ? 6.981 2.877 -0.577 1.00 94.75 86 GLN A CA 1
ATOM 642 C C . GLN A 1 86 ? 6.907 1.412 -1.062 1.00 94.75 86 GLN A C 1
ATOM 644 O O . GLN A 1 86 ? 7.821 0.611 -0.856 1.00 94.75 86 GLN A O 1
ATOM 649 N N . LEU A 1 87 ? 5.807 1.060 -1.745 1.00 96.69 87 LEU A N 1
ATOM 650 C CA . LEU A 1 87 ? 5.512 -0.303 -2.202 1.00 96.69 87 LEU A CA 1
ATOM 651 C C . LEU A 1 87 ? 6.669 -0.809 -3.060 1.00 96.69 87 LEU A C 1
ATOM 653 O O . LEU A 1 87 ? 6.967 -0.216 -4.094 1.00 96.69 87 LEU A O 1
ATOM 657 N N . SER A 1 88 ? 7.301 -1.891 -2.622 1.00 97.12 88 SER A N 1
ATOM 658 C CA . SER A 1 88 ? 8.513 -2.450 -3.226 1.00 97.12 88 SER A CA 1
ATOM 659 C C . SER A 1 88 ? 8.353 -3.951 -3.429 1.00 97.12 88 SER A C 1
ATOM 661 O O . SER A 1 88 ? 7.606 -4.571 -2.679 1.00 97.12 88 SER A O 1
ATOM 663 N N . TRP A 1 89 ? 9.110 -4.530 -4.361 1.00 98.06 89 TRP A N 1
ATOM 664 C CA . TRP A 1 89 ? 9.116 -5.949 -4.754 1.00 98.06 89 TRP A CA 1
ATOM 665 C C . TRP A 1 89 ? 7.980 -6.408 -5.669 1.00 98.06 89 TRP A C 1
ATOM 667 O O . TRP A 1 89 ? 6.803 -6.203 -5.379 1.00 98.06 89 TRP A O 1
ATOM 677 N N . ASN A 1 90 ? 8.331 -7.131 -6.737 1.00 98.31 90 ASN A N 1
ATOM 678 C CA . ASN A 1 90 ? 7.389 -7.701 -7.711 1.00 98.31 90 ASN A CA 1
ATOM 679 C C . ASN A 1 90 ? 6.234 -8.490 -7.072 1.00 98.31 90 ASN A C 1
ATOM 681 O O . ASN A 1 90 ? 5.092 -8.352 -7.510 1.00 98.31 90 ASN A O 1
ATOM 685 N N . PHE A 1 91 ? 6.492 -9.258 -6.012 1.00 97.88 91 PHE A N 1
ATOM 686 C CA . PHE A 1 91 ? 5.442 -10.012 -5.323 1.00 97.88 91 PHE A CA 1
ATOM 687 C C . PHE A 1 91 ? 4.426 -9.128 -4.588 1.00 97.88 91 PHE A C 1
ATOM 689 O O . PHE A 1 91 ? 3.238 -9.445 -4.580 1.00 97.88 91 PHE A O 1
ATOM 696 N N . ASN A 1 92 ? 4.848 -7.985 -4.041 1.00 98.00 92 ASN A N 1
ATOM 697 C CA . ASN A 1 92 ? 3.929 -7.040 -3.408 1.00 98.00 92 ASN A CA 1
ATOM 698 C C . ASN A 1 92 ? 3.110 -6.281 -4.452 1.00 98.00 92 ASN A C 1
ATOM 700 O O . ASN A 1 92 ? 1.912 -6.099 -4.263 1.00 98.00 92 ASN A O 1
ATOM 704 N N . TYR A 1 93 ? 3.719 -5.887 -5.577 1.00 98.44 93 TYR A N 1
ATOM 705 C CA . TYR A 1 93 ? 2.976 -5.303 -6.700 1.00 98.44 93 TYR A CA 1
ATOM 706 C C . TYR A 1 93 ? 1.932 -6.287 -7.243 1.00 98.44 93 TYR A C 1
ATOM 708 O O . TYR A 1 93 ? 0.793 -5.889 -7.484 1.00 98.44 93 TYR A O 1
ATOM 716 N N . LYS A 1 94 ? 2.270 -7.579 -7.356 1.00 98.44 94 LYS A N 1
ATOM 717 C CA . LYS A 1 94 ? 1.308 -8.623 -7.732 1.00 98.44 94 LYS A CA 1
ATOM 718 C C . LYS A 1 94 ? 0.165 -8.743 -6.722 1.00 98.44 94 LYS A C 1
ATOM 720 O O . LYS A 1 94 ? -0.993 -8.646 -7.116 1.00 98.44 94 LYS A O 1
ATOM 725 N N . ALA A 1 95 ? 0.478 -8.906 -5.437 1.00 98.12 95 ALA A N 1
ATOM 726 C CA . ALA A 1 95 ? -0.527 -9.097 -4.392 1.00 98.12 95 ALA A CA 1
ATOM 727 C C . ALA A 1 95 ? -1.448 -7.874 -4.219 1.00 98.12 95 ALA A C 1
ATOM 729 O O . ALA A 1 95 ? -2.665 -8.024 -4.098 1.00 98.12 95 ALA A O 1
ATOM 730 N N . ALA A 1 96 ? -0.888 -6.661 -4.263 1.00 97.81 96 ALA A N 1
ATOM 731 C CA . ALA A 1 96 ? -1.664 -5.424 -4.235 1.00 97.81 96 ALA A CA 1
ATOM 732 C C . ALA A 1 96 ? -2.554 -5.299 -5.473 1.00 97.81 96 ALA A C 1
ATOM 734 O O . ALA A 1 96 ? -3.724 -4.934 -5.363 1.00 97.81 96 ALA A O 1
ATOM 735 N N . GLY A 1 97 ? -2.011 -5.618 -6.650 1.00 97.50 97 GLY A N 1
ATOM 736 C CA . GLY A 1 97 ? -2.754 -5.564 -7.898 1.00 97.50 97 GLY A CA 1
ATOM 737 C C . GLY A 1 97 ? -3.959 -6.503 -7.915 1.00 97.50 97 GLY A C 1
ATOM 738 O O . GLY A 1 97 ? -5.068 -6.074 -8.238 1.00 97.50 97 GLY A O 1
ATOM 739 N N . ASP A 1 98 ? -3.765 -7.744 -7.466 1.00 97.38 98 ASP A N 1
ATOM 740 C CA . ASP A 1 98 ? -4.831 -8.741 -7.337 1.00 97.38 98 ASP A CA 1
ATOM 741 C C . ASP A 1 98 ? -5.941 -8.273 -6.390 1.00 97.38 98 ASP A C 1
ATOM 743 O O . ASP A 1 98 ? -7.121 -8.343 -6.732 1.00 97.38 98 ASP A O 1
ATOM 747 N N . ALA A 1 99 ? -5.574 -7.749 -5.216 1.00 95.75 99 ALA A N 1
ATOM 748 C CA . ALA A 1 99 ? -6.535 -7.284 -4.218 1.00 95.75 99 ALA A CA 1
ATOM 749 C C . ALA A 1 99 ? -7.327 -6.047 -4.676 1.00 95.75 99 ALA A C 1
ATOM 751 O O . ALA A 1 99 ? -8.471 -5.849 -4.268 1.00 95.75 99 ALA A O 1
ATOM 752 N N . LEU A 1 100 ? -6.721 -5.195 -5.506 1.00 94.06 100 LEU A N 1
ATOM 753 C CA . LEU A 1 100 ? -7.313 -3.935 -5.956 1.00 94.06 100 LEU A CA 1
ATOM 754 C C . LEU A 1 100 ? -7.984 -4.028 -7.335 1.00 94.06 100 LEU A C 1
ATOM 756 O O . LEU A 1 100 ? -8.626 -3.055 -7.747 1.00 94.06 100 LEU A O 1
ATOM 760 N N . GLY A 1 101 ? -7.831 -5.150 -8.044 1.00 96.12 101 GLY A N 1
ATOM 761 C CA . GLY A 1 101 ? -8.291 -5.312 -9.424 1.00 96.12 101 GLY A CA 1
ATOM 762 C C . GLY A 1 101 ? -7.546 -4.409 -10.414 1.00 96.12 101 GLY A C 1
ATOM 763 O O . GLY A 1 101 ? -8.147 -3.914 -11.363 1.00 96.12 101 GLY A O 1
ATOM 764 N N . ILE A 1 102 ? -6.259 -4.137 -10.168 1.00 96.69 102 ILE A N 1
ATOM 765 C CA . ILE A 1 102 ? -5.401 -3.294 -11.01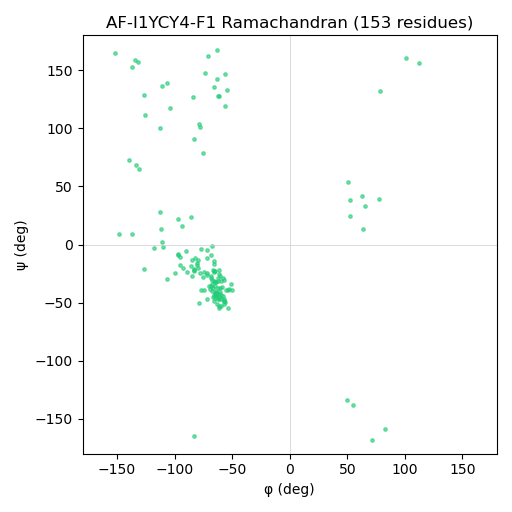4 1.00 96.69 102 ILE A CA 1
ATOM 766 C C . ILE A 1 102 ? -4.141 -4.089 -11.353 1.00 96.69 102 ILE A C 1
ATOM 768 O O . ILE A 1 102 ? -3.468 -4.566 -10.449 1.00 96.69 102 ILE A O 1
ATOM 772 N N . ASP A 1 103 ? -3.763 -4.199 -12.626 1.00 98.00 103 ASP A N 1
ATOM 773 C CA . ASP A 1 103 ? -2.542 -4.921 -13.008 1.00 98.00 103 ASP A CA 1
ATOM 774 C C . ASP A 1 103 ? -1.264 -4.118 -12.701 1.00 98.00 103 ASP A C 1
ATOM 776 O O . ASP A 1 103 ? -0.643 -3.496 -13.564 1.00 98.00 103 ASP A O 1
ATOM 780 N N . LEU A 1 104 ? -0.878 -4.127 -11.427 1.00 98.56 104 LEU A N 1
ATOM 781 C CA . LEU A 1 104 ? 0.318 -3.461 -10.921 1.00 98.56 104 LEU A CA 1
ATOM 782 C C . LEU A 1 104 ? 1.601 -4.262 -11.164 1.00 98.56 104 LEU A C 1
ATOM 784 O O . LEU A 1 104 ? 2.684 -3.692 -11.069 1.00 98.56 104 LEU A O 1
ATOM 788 N N . LEU A 1 105 ? 1.506 -5.556 -11.490 1.00 98.62 105 LEU A N 1
ATOM 789 C CA . LEU A 1 105 ? 2.682 -6.350 -11.843 1.00 98.62 105 LEU A CA 1
ATOM 790 C C . LEU A 1 105 ? 3.200 -5.936 -13.226 1.00 98.62 105 LEU A C 1
ATOM 792 O O . LEU A 1 105 ? 4.391 -5.687 -13.381 1.00 98.62 105 LEU A O 1
ATOM 796 N N . ASN A 1 106 ? 2.323 -5.816 -14.225 1.00 98.62 106 ASN A N 1
ATOM 797 C CA . ASN A 1 106 ? 2.736 -5.375 -15.560 1.00 98.62 106 ASN A CA 1
ATOM 798 C C . ASN A 1 106 ? 2.819 -3.849 -15.689 1.00 98.62 106 ASN A C 1
ATOM 800 O O . ASN A 1 106 ? 3.528 -3.354 -16.564 1.00 98.62 106 ASN A O 1
ATOM 804 N N . ASN A 1 107 ? 2.131 -3.096 -14.825 1.00 98.31 107 ASN A N 1
ATOM 805 C CA . ASN A 1 107 ? 2.159 -1.634 -14.837 1.00 98.31 107 ASN A CA 1
ATOM 806 C C . ASN A 1 107 ? 2.417 -1.025 -13.439 1.00 98.31 107 ASN A C 1
ATOM 808 O O . ASN A 1 107 ? 1.557 -0.331 -12.884 1.00 98.31 107 ASN A O 1
ATOM 812 N N . PRO A 1 108 ? 3.611 -1.248 -12.852 1.00 98.56 108 PRO A N 1
ATOM 813 C CA . PRO A 1 108 ? 3.940 -0.761 -11.509 1.00 98.56 108 PRO A CA 1
ATOM 814 C C . PRO A 1 108 ? 4.027 0.772 -11.427 1.00 98.56 108 PRO A C 1
ATOM 816 O O . PRO A 1 108 ? 3.837 1.357 -10.360 1.00 98.56 108 PRO A O 1
ATOM 819 N N . TYR A 1 109 ? 4.251 1.445 -12.559 1.00 98.25 109 TYR A N 1
ATOM 820 C CA . TYR A 1 109 ? 4.348 2.903 -12.650 1.00 98.25 109 TYR A CA 1
ATOM 821 C C . TYR A 1 109 ? 3.029 3.625 -12.333 1.00 98.25 109 TYR A C 1
ATOM 823 O O . TYR A 1 109 ? 3.040 4.806 -11.989 1.00 98.25 109 TYR A O 1
ATOM 831 N N . LEU A 1 110 ? 1.887 2.928 -12.351 1.00 98.00 110 LEU A N 1
ATOM 832 C CA . LEU A 1 110 ? 0.613 3.510 -11.915 1.00 98.00 110 LEU A CA 1
ATOM 833 C C . LEU A 1 110 ? 0.665 4.029 -10.473 1.00 98.00 110 LEU A C 1
ATOM 835 O O . LEU A 1 110 ? -0.004 5.011 -10.162 1.00 98.00 110 LEU A O 1
ATOM 839 N N . VAL A 1 111 ? 1.474 3.410 -9.607 1.00 98.00 111 VAL A N 1
ATOM 840 C CA . VAL A 1 111 ? 1.604 3.812 -8.196 1.00 98.00 111 VAL A CA 1
ATOM 841 C C . VAL A 1 111 ? 2.285 5.181 -8.048 1.00 98.00 111 VAL A C 1
ATOM 843 O O . VAL A 1 111 ? 2.000 5.892 -7.093 1.00 98.00 111 VAL A O 1
ATOM 846 N N . GLU A 1 112 ? 3.138 5.589 -8.993 1.00 96.50 112 GLU A N 1
ATOM 847 C CA . GLU A 1 112 ? 3.748 6.934 -9.006 1.00 96.50 112 GLU A CA 1
ATOM 848 C C . GLU A 1 112 ? 2.987 7.939 -9.891 1.00 96.50 112 GLU A C 1
ATOM 850 O O . GLU A 1 112 ? 3.159 9.144 -9.734 1.00 96.50 112 GLU A O 1
ATOM 855 N N . GLN A 1 113 ? 2.127 7.469 -10.801 1.00 96.56 113 GLN A N 1
ATOM 856 C CA . GLN A 1 113 ? 1.414 8.317 -11.768 1.00 96.56 113 GLN A CA 1
ATOM 857 C C . GLN A 1 113 ? -0.033 8.635 -11.367 1.00 96.56 113 GLN A C 1
ATOM 859 O O . GLN A 1 113 ? -0.591 9.635 -11.816 1.00 96.56 113 GLN A O 1
ATOM 864 N N . ASN A 1 114 ? -0.667 7.797 -10.542 1.00 96.00 114 ASN A N 1
ATOM 865 C CA . ASN A 1 114 ? -2.070 7.940 -10.168 1.00 96.00 114 ASN A CA 1
ATOM 866 C C . ASN A 1 114 ? -2.234 7.958 -8.644 1.00 96.00 114 ASN A C 1
ATOM 868 O O . ASN A 1 114 ? -2.096 6.937 -7.972 1.00 96.00 114 ASN A O 1
ATOM 872 N N . ALA A 1 115 ? -2.610 9.119 -8.103 1.00 93.31 115 ALA A N 1
ATOM 873 C CA . ALA A 1 115 ? -2.769 9.312 -6.664 1.00 93.31 115 ALA A CA 1
ATOM 874 C C . ALA A 1 115 ? -3.808 8.367 -6.031 1.00 93.31 115 ALA A C 1
ATOM 876 O O . ALA A 1 115 ? -3.601 7.896 -4.915 1.00 93.31 115 ALA A O 1
ATOM 877 N N . SER A 1 116 ? -4.905 8.049 -6.729 1.00 94.19 116 SER A N 1
ATOM 878 C CA . SER A 1 116 ? -5.910 7.106 -6.217 1.00 94.19 116 SER A CA 1
ATOM 879 C C . SER A 1 116 ? -5.329 5.698 -6.096 1.00 94.19 116 SER A C 1
ATOM 881 O O . SER A 1 116 ? -5.497 5.045 -5.067 1.00 94.19 116 SER A O 1
ATOM 883 N N . VAL A 1 117 ? -4.569 5.253 -7.102 1.00 95.69 117 VAL A N 1
ATOM 884 C CA . VAL A 1 117 ? -3.855 3.969 -7.054 1.00 95.69 117 VAL A CA 1
ATOM 885 C C . VAL A 1 117 ? -2.836 3.965 -5.913 1.00 95.69 117 VAL A C 1
ATOM 887 O O . VAL A 1 117 ? -2.836 3.031 -5.118 1.00 95.69 117 VAL A O 1
ATOM 890 N N . ALA A 1 118 ? -2.037 5.027 -5.774 1.00 96.00 118 ALA A N 1
ATOM 891 C CA . ALA A 1 118 ? -1.041 5.161 -4.712 1.00 96.00 118 ALA A CA 1
ATOM 892 C C . ALA A 1 118 ? -1.657 5.036 -3.307 1.00 96.00 118 ALA A C 1
ATOM 894 O O . ALA A 1 118 ? -1.188 4.269 -2.470 1.00 96.00 118 ALA A O 1
ATOM 895 N N . TRP A 1 119 ? -2.752 5.749 -3.034 1.00 95.19 119 TRP A N 1
ATOM 896 C CA . TRP A 1 119 ? -3.422 5.652 -1.735 1.00 95.19 119 TRP A CA 1
ATOM 897 C C . TRP A 1 119 ? -4.080 4.292 -1.510 1.00 95.19 119 TRP A C 1
ATOM 899 O O . TRP A 1 119 ? -4.043 3.777 -0.392 1.00 95.19 119 TRP A O 1
ATOM 909 N N . ARG A 1 120 ? -4.636 3.671 -2.556 1.00 95.69 120 ARG A N 1
ATOM 910 C CA . ARG A 1 120 ? -5.215 2.325 -2.460 1.00 95.69 120 ARG A CA 1
ATOM 911 C C . ARG A 1 120 ? -4.161 1.261 -2.144 1.00 95.69 120 ARG A C 1
ATOM 913 O O . ARG A 1 120 ? -4.470 0.364 -1.364 1.00 95.69 120 ARG A O 1
ATOM 920 N N . THR A 1 121 ? -2.932 1.365 -2.661 1.00 96.81 121 THR A N 1
ATOM 921 C CA . THR A 1 121 ? -1.841 0.450 -2.267 1.00 96.81 121 THR A CA 1
ATOM 922 C C . THR A 1 121 ? -1.387 0.689 -0.827 1.00 96.81 121 THR A C 1
ATOM 924 O O . THR A 1 121 ? -1.162 -0.273 -0.095 1.00 96.81 121 THR A O 1
ATOM 927 N N . GLY A 1 122 ? -1.342 1.950 -0.382 1.00 96.25 122 GLY A N 1
ATOM 928 C CA . GLY A 1 122 ? -1.093 2.305 1.019 1.00 96.25 122 GLY A CA 1
ATOM 929 C C . GLY A 1 122 ? -2.094 1.673 1.985 1.00 96.25 122 GLY A C 1
ATOM 930 O O . GLY A 1 122 ? -1.714 1.003 2.947 1.00 96.25 122 GLY A O 1
ATOM 931 N N . LEU A 1 123 ? -3.385 1.840 1.694 1.00 96.81 123 LEU A N 1
ATOM 932 C CA . LEU A 1 123 ? -4.462 1.255 2.491 1.00 96.81 123 LEU A CA 1
ATOM 933 C C . LEU A 1 123 ? -4.476 -0.274 2.407 1.00 96.81 123 LEU A C 1
ATOM 935 O O . LEU A 1 123 ? -4.717 -0.925 3.423 1.00 96.81 123 LEU A O 1
ATOM 939 N N . TRP A 1 124 ? -4.180 -0.855 1.241 1.00 97.38 124 TRP A N 1
ATOM 940 C CA . TRP A 1 124 ? -4.040 -2.304 1.101 1.00 97.38 124 TRP A CA 1
ATOM 941 C C . TRP A 1 124 ? -2.996 -2.859 2.062 1.00 97.38 124 TRP A C 1
ATOM 943 O O . TRP A 1 124 ? -3.306 -3.785 2.814 1.00 97.38 124 TRP A O 1
ATOM 953 N N . TYR A 1 125 ? -1.806 -2.260 2.106 1.00 97.62 125 TYR A N 1
ATOM 954 C CA . TYR A 1 125 ? -0.757 -2.717 3.011 1.00 97.62 125 TYR A CA 1
ATOM 955 C C . TYR A 1 125 ? -1.215 -2.631 4.470 1.00 97.62 125 TYR A C 1
ATOM 957 O O . TYR A 1 125 ? -1.222 -3.629 5.187 1.00 97.62 125 TYR A O 1
ATOM 965 N N . TRP A 1 126 ? -1.697 -1.454 4.879 1.00 97.88 126 TRP A N 1
ATOM 966 C CA . TRP A 1 126 ? -2.126 -1.171 6.250 1.00 97.88 126 TRP A CA 1
ATOM 967 C C . TRP A 1 126 ? -3.183 -2.146 6.787 1.00 97.88 126 TRP A C 1
ATOM 969 O O . TRP A 1 126 ? -3.159 -2.527 7.960 1.00 97.88 126 TRP A O 1
ATOM 979 N N . ASN A 1 127 ? -4.126 -2.543 5.933 1.00 97.88 127 ASN A N 1
ATOM 980 C CA . ASN A 1 127 ? -5.271 -3.350 6.340 1.00 97.88 127 ASN A CA 1
ATOM 981 C C . ASN A 1 127 ? -5.045 -4.857 6.178 1.00 97.88 127 ASN A C 1
ATOM 983 O O . ASN A 1 127 ? -5.752 -5.631 6.820 1.00 97.88 127 ASN A O 1
ATOM 987 N N . THR A 1 128 ? -4.090 -5.289 5.347 1.00 96.75 128 THR A N 1
ATOM 988 C CA . THR A 1 128 ? -3.981 -6.707 4.949 1.00 96.75 128 THR A CA 1
ATOM 989 C C . THR A 1 128 ? -2.614 -7.338 5.179 1.00 96.75 128 THR A C 1
ATOM 991 O O . THR A 1 128 ? -2.536 -8.560 5.271 1.00 96.75 128 THR A O 1
ATOM 994 N N . GLN A 1 129 ? -1.548 -6.544 5.295 1.00 97.31 129 GLN A N 1
ATOM 995 C CA . GLN A 1 129 ? -0.180 -7.051 5.368 1.00 97.31 129 GLN A CA 1
ATOM 996 C C . GLN A 1 129 ? 0.373 -6.928 6.786 1.00 97.31 129 GLN A C 1
ATOM 998 O O . GLN A 1 129 ? 0.169 -5.918 7.457 1.00 97.31 129 GLN A O 1
ATOM 1003 N N . SER A 1 130 ? 1.086 -7.959 7.239 1.00 94.50 130 SER A N 1
ATOM 1004 C CA . SER A 1 130 ? 1.842 -7.932 8.498 1.00 94.50 130 SER A CA 1
ATOM 1005 C C . SER A 1 130 ? 3.314 -7.574 8.311 1.00 94.50 130 SER A C 1
ATOM 1007 O O . SER A 1 130 ? 4.002 -7.365 9.304 1.00 94.50 130 SER A O 1
ATOM 1009 N N . GLY A 1 131 ? 3.808 -7.544 7.067 1.00 92.44 131 GLY A N 1
ATOM 1010 C CA . GLY A 1 131 ? 5.225 -7.328 6.769 1.00 92.44 131 GLY A CA 1
ATOM 1011 C C . GLY A 1 131 ? 6.133 -8.248 7.602 1.00 92.44 131 GLY A C 1
ATOM 1012 O O . GLY A 1 131 ? 5.825 -9.437 7.719 1.00 92.44 131 GLY A O 1
ATOM 1013 N N . PRO A 1 132 ? 7.220 -7.727 8.205 1.00 91.50 132 PRO A N 1
ATOM 1014 C CA . PRO A 1 132 ? 8.073 -8.492 9.116 1.00 91.50 132 PRO A CA 1
ATOM 1015 C C . PRO A 1 132 ? 7.478 -8.670 10.529 1.00 91.50 132 PRO A C 1
ATOM 1017 O O . PRO A 1 132 ? 8.067 -9.352 11.371 1.00 91.50 132 PRO A O 1
ATOM 1020 N N . GLY A 1 133 ? 6.324 -8.064 10.807 1.00 94.12 133 GLY A N 1
ATOM 1021 C CA . GLY A 1 133 ? 5.588 -8.188 12.058 1.00 94.12 133 GLY A CA 1
ATOM 1022 C C . GLY A 1 133 ? 4.694 -9.429 12.127 1.00 94.12 133 GLY A C 1
ATOM 1023 O O . GLY A 1 133 ? 4.814 -10.379 11.357 1.00 94.12 133 GLY A O 1
ATOM 1024 N N . THR A 1 134 ? 3.770 -9.423 13.092 1.00 96.31 134 THR A N 1
ATOM 1025 C CA . THR A 1 134 ? 2.872 -10.565 13.377 1.00 96.31 134 THR A CA 1
ATOM 1026 C C . THR A 1 134 ? 1.387 -10.249 13.194 1.00 96.31 134 THR A C 1
ATOM 1028 O O . THR A 1 134 ? 0.540 -11.127 13.350 1.00 96.31 134 THR A O 1
ATOM 1031 N N . MET A 1 135 ? 1.046 -9.001 12.869 1.00 97.81 135 MET A N 1
ATOM 1032 C CA . MET A 1 135 ? -0.329 -8.537 12.685 1.00 97.81 135 MET A CA 1
ATOM 1033 C C . MET A 1 135 ? -0.374 -7.377 11.698 1.00 97.81 135 MET A C 1
ATOM 1035 O O . MET A 1 135 ? 0.649 -6.770 11.414 1.00 97.81 135 MET A O 1
ATOM 1039 N N . THR A 1 136 ? -1.560 -7.044 11.195 1.00 98.25 136 THR A N 1
ATOM 1040 C CA . THR A 1 136 ? -1.715 -5.861 10.344 1.00 98.25 136 THR A CA 1
ATOM 1041 C C . THR A 1 136 ? -1.640 -4.577 11.176 1.00 98.25 136 THR A C 1
ATOM 1043 O O . THR A 1 136 ? -2.112 -4.567 12.321 1.00 98.25 136 THR A O 1
ATOM 1046 N N . PRO A 1 137 ? -1.119 -3.469 10.623 1.00 98.25 137 PRO A N 1
ATOM 1047 C CA . PRO A 1 137 ? -1.171 -2.168 11.280 1.00 98.25 137 PRO A CA 1
ATOM 1048 C C . PRO A 1 137 ? -2.585 -1.743 11.716 1.00 98.25 137 PRO A C 1
ATOM 1050 O O . PRO A 1 137 ? -2.755 -1.229 12.824 1.00 98.25 137 PRO A O 1
ATOM 1053 N N . HIS A 1 138 ? -3.610 -2.036 10.906 1.00 98.19 138 HIS A N 1
ATOM 1054 C CA . HIS A 1 138 ? -5.018 -1.854 11.282 1.00 98.19 138 HIS A CA 1
ATOM 1055 C C . HIS A 1 138 ? -5.347 -2.560 12.606 1.00 98.19 138 HIS A C 1
ATOM 1057 O O . HIS A 1 138 ? -5.784 -1.931 13.573 1.00 98.19 138 HIS A O 1
ATOM 1063 N N . ASN A 1 139 ? -5.061 -3.863 12.690 1.00 98.38 139 ASN A N 1
ATOM 1064 C CA . ASN A 1 139 ? -5.327 -4.656 13.888 1.00 98.38 139 ASN A CA 1
ATOM 1065 C C . ASN A 1 139 ? -4.470 -4.228 15.081 1.00 98.38 139 ASN A C 1
ATOM 1067 O O . ASN A 1 139 ? -4.935 -4.332 16.217 1.00 98.38 139 ASN A O 1
ATOM 1071 N N . ALA A 1 140 ? -3.252 -3.736 14.850 1.00 98.31 140 ALA A N 1
ATOM 1072 C CA . ALA A 1 140 ? -2.404 -3.217 15.913 1.00 98.31 140 ALA A CA 1
ATOM 1073 C C . ALA A 1 140 ? -3.049 -2.018 16.622 1.00 98.31 140 ALA A C 1
ATOM 1075 O O . ALA A 1 140 ? -3.044 -1.948 17.855 1.00 98.31 140 ALA A O 1
ATOM 1076 N N . ILE A 1 141 ? -3.652 -1.097 15.866 1.00 98.38 141 ILE A N 1
ATOM 1077 C CA . ILE A 1 141 ? -4.320 0.069 16.448 1.00 98.38 141 ILE A CA 1
ATOM 1078 C C . ILE A 1 141 ? -5.699 -0.289 17.004 1.00 98.38 141 ILE A C 1
ATOM 1080 O O . ILE A 1 141 ? -5.975 0.018 18.165 1.00 98.38 141 ILE A O 1
ATOM 1084 N N . VAL A 1 142 ? -6.540 -0.970 16.222 1.00 98.19 142 VAL A N 1
ATOM 1085 C CA . VAL A 1 142 ? -7.924 -1.291 16.612 1.00 98.19 142 VAL A CA 1
ATOM 1086 C C . VAL A 1 142 ? -7.978 -2.184 17.852 1.00 98.19 142 VAL A C 1
ATOM 1088 O O . VAL A 1 142 ? -8.815 -1.967 18.725 1.00 98.19 142 VAL A O 1
ATOM 1091 N N . ASN A 1 143 ? -7.044 -3.130 17.992 1.00 98.12 143 ASN A N 1
ATOM 1092 C CA . ASN A 1 143 ? -6.973 -4.023 19.155 1.00 98.12 143 ASN A CA 1
ATOM 1093 C C . ASN A 1 143 ? -6.042 -3.505 20.262 1.00 98.12 143 ASN A C 1
ATOM 1095 O O . ASN A 1 143 ? -5.632 -4.274 21.133 1.00 98.12 143 ASN A O 1
ATOM 1099 N N . ASN A 1 144 ? -5.679 -2.218 20.216 1.00 97.06 144 ASN A N 1
ATOM 1100 C CA . ASN A 1 144 ? -4.861 -1.539 21.219 1.00 97.06 144 ASN A CA 1
ATOM 1101 C C . ASN A 1 144 ? -3.535 -2.267 21.540 1.00 97.06 144 ASN A C 1
ATOM 1103 O O . ASN A 1 144 ? -3.100 -2.316 22.689 1.00 97.06 144 ASN A O 1
ATOM 1107 N N . ARG A 1 145 ? -2.888 -2.844 20.517 1.00 97.69 145 ARG A N 1
ATOM 1108 C CA . ARG A 1 145 ? -1.554 -3.470 20.612 1.00 97.69 145 ARG A CA 1
ATOM 1109 C C . ARG A 1 145 ? -0.419 -2.448 20.527 1.00 97.69 145 ARG A C 1
ATOM 1111 O O . ARG A 1 145 ? 0.713 -2.759 20.878 1.00 97.69 145 ARG A O 1
ATOM 1118 N N . GLY A 1 146 ? -0.747 -1.215 20.144 1.00 94.44 146 GLY A N 1
ATOM 1119 C CA . GLY A 1 146 ? 0.139 -0.057 20.200 1.00 94.44 146 GLY A CA 1
ATOM 1120 C C . GLY A 1 146 ? 0.768 0.298 18.854 1.00 94.44 146 GLY A C 1
ATOM 1121 O O . GLY A 1 146 ? 0.841 -0.512 17.935 1.00 94.44 146 GLY A O 1
ATOM 1122 N N . PHE A 1 147 ? 1.243 1.542 18.748 1.00 96.62 147 PHE A N 1
ATOM 1123 C CA . PHE A 1 147 ? 1.849 2.075 17.522 1.00 96.62 147 PHE A CA 1
ATOM 1124 C C . PHE A 1 147 ? 3.123 1.322 17.104 1.00 96.62 147 PHE A C 1
ATOM 1126 O O . PHE A 1 147 ? 3.379 1.174 15.913 1.00 96.62 147 PHE A O 1
ATOM 1133 N N . GLY A 1 148 ? 3.886 0.784 18.063 1.00 95.69 148 GLY A N 1
ATOM 1134 C CA 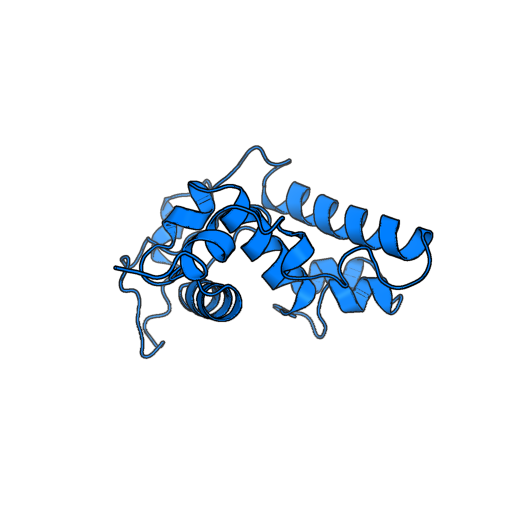. GLY A 1 148 ? 5.118 0.037 17.786 1.00 95.69 148 GLY A CA 1
ATOM 1135 C C 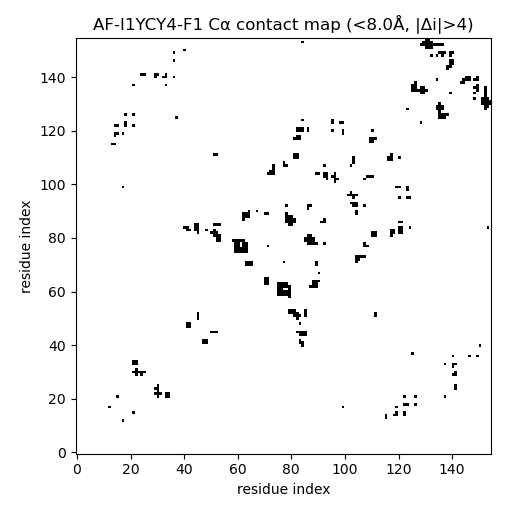. GLY A 1 148 ? 4.918 -1.197 16.900 1.00 95.69 148 GLY A C 1
ATOM 1136 O O . GLY A 1 148 ? 5.782 -1.501 16.083 1.00 95.69 148 GLY A O 1
ATOM 1137 N N . GLU A 1 149 ? 3.760 -1.859 16.979 1.00 97.25 149 GLU A N 1
ATOM 1138 C CA . GLU A 1 149 ? 3.454 -2.990 16.093 1.00 97.25 149 GLU A CA 1
ATOM 1139 C C . GLU A 1 149 ? 3.178 -2.539 14.651 1.00 97.25 149 GLU A C 1
ATOM 1141 O O . GLU A 1 149 ? 3.465 -3.281 13.714 1.00 97.25 149 GLU A O 1
ATOM 1146 N N . THR A 1 150 ? 2.713 -1.300 14.441 1.00 96.44 150 THR A N 1
ATOM 1147 C CA . THR A 1 150 ? 2.606 -0.729 13.085 1.00 96.44 150 THR A CA 1
ATOM 1148 C C . THR A 1 150 ? 3.986 -0.508 12.470 1.00 96.44 150 THR A C 1
ATOM 1150 O O . THR A 1 150 ? 4.182 -0.850 11.310 1.00 96.44 150 THR A O 1
ATOM 1153 N N . ILE A 1 151 ? 4.957 -0.042 13.270 1.00 94.31 151 ILE A N 1
ATOM 1154 C CA . ILE A 1 151 ? 6.347 0.162 12.836 1.00 94.31 151 ILE A CA 1
ATOM 1155 C C . ILE A 1 151 ? 6.962 -1.180 12.434 1.00 94.31 151 ILE A C 1
ATOM 1157 O O . ILE A 1 151 ? 7.437 -1.314 11.313 1.00 94.31 151 ILE A O 1
ATOM 1161 N N . ARG A 1 152 ? 6.866 -2.192 13.310 1.00 93.31 152 ARG A N 1
ATOM 1162 C CA . ARG A 1 152 ? 7.371 -3.555 13.056 1.00 93.31 152 ARG A CA 1
ATOM 1163 C C . ARG A 1 152 ? 6.758 -4.194 11.811 1.00 93.31 152 ARG A C 1
ATOM 1165 O O . ARG A 1 152 ? 7.351 -5.073 11.207 1.00 93.31 152 ARG A O 1
ATOM 1172 N N . SER A 1 153 ? 5.536 -3.810 11.465 1.00 93.31 153 SER A N 1
ATOM 1173 C CA . SER A 1 153 ? 4.852 -4.366 10.301 1.00 93.31 153 SER A CA 1
ATOM 1174 C C . SER A 1 153 ? 5.213 -3.647 9.004 1.00 93.31 153 SER A C 1
ATOM 1176 O O . SER A 1 153 ? 4.897 -4.167 7.947 1.00 93.31 153 SER A O 1
ATOM 1178 N N . ILE A 1 154 ? 5.853 -2.475 9.062 1.00 88.06 154 ILE A N 1
ATOM 1179 C CA . ILE A 1 154 ? 6.241 -1.679 7.886 1.00 88.06 154 ILE A CA 1
ATOM 1180 C C . ILE A 1 154 ? 7.761 -1.744 7.640 1.00 88.06 154 ILE A C 1
ATOM 1182 O O . ILE A 1 154 ? 8.186 -1.683 6.486 1.00 88.06 154 ILE A O 1
ATOM 1186 N N . ARG A 1 155 ? 8.579 -1.921 8.690 1.00 73.81 155 ARG A N 1
ATOM 1187 C CA . ARG A 1 155 ? 10.050 -1.998 8.642 1.00 73.81 155 ARG A CA 1
ATOM 1188 C C . ARG A 1 155 ? 10.599 -3.096 9.550 1.00 73.81 155 ARG A C 1
ATOM 1190 O O . ARG A 1 155 ? 10.096 -3.239 10.688 1.00 73.81 155 ARG A O 1
#

Sequence (155 aa):
LVGSSDIQCVYSASPNSSYPAFANTGSDEVKKREAAAFLANVSHETGGLVHIKEVNEANYPHYCDRNQPYGCPAGQAAYYGRGPIQLSWNFNYKAAGDALGIDLLNNPYLVEQNASVAWRTGLWYWNTQSGPGTMTPHNAIVNNRGFGETIRSIR